Protein AF-A0A699Z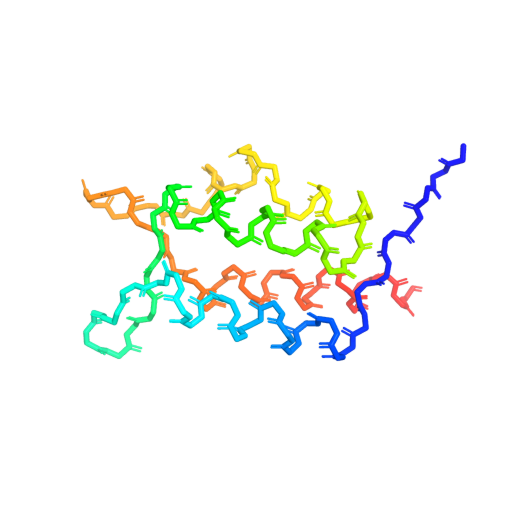VH8-F1 (afdb_monomer)

Radius of gyration: 12.76 Å; Cα contacts (8 Å, |Δi|>4): 89; chains: 1; bounding box: 33×23×40 Å

Foldseek 3Di:
DPPLQAQDPVLLVVLVVLQVVLFDDDPPFTKHALVSLVVSVVVSCVVPNCSCVVLRDPVVLVPADADPVRIGTSVVSSVVVVVSNVVSVD

Nearest PDB structures (foldseek):
  7nmi-assembly1_B  TM=5.632E-01  e=2.985E-01  Homo sapiens
  8wh0-assembly1_E  TM=4.841E-01  e=1.224E+00  Monkeypox virus
  3i59-assembly1_A  TM=3.707E-01  e=7.325E-01  Mycobacterium tuberculosis
  8wh6-assembly1_B  TM=3.520E-01  e=1.917E+00  Monkeypox virus
  3e6b-assembly1_A  TM=3.975E-01  e=4.704E+00  Desulfitobacterium hafniense DCB-2

pLDDT: mean 88.43, std 14.51, range [37.44, 98.25]

Mean predicted aligned error: 4.82 Å

Sequence (90 aa):
VKQEMILDDQSLHDIWQLLEEFSKQDGDQLKINYDGFSQVANKAREMFGGMVDPCFKPSLFARFAQDSDGYISATLFAAHLSMRAHMQTL

Secondary structure (DSSP, 8-state):
--------HHHHHHHHHHHHHHSEEETTEEEE-HHHHHHHHHHHHHHHGGGGGGGS-HHHHTTSPP-TTS-EEHHHHHHHHHHHHHHTT-

Organism: Haematococcus lacustris (NCBI:txid44745)

Structure (mmCIF, N/CA/C/O backbone):
data_AF-A0A699ZVH8-F1
#
_entry.id   AF-A0A699ZVH8-F1
#
loop_
_atom_site.group_PDB
_atom_site.id
_atom_site.type_symbol
_atom_site.label_atom_id
_atom_site.label_alt_id
_atom_site.label_comp_id
_atom_site.label_asym_id
_atom_site.label_entity_id
_atom_site.label_seq_id
_atom_site.pdbx_PDB_ins_code
_atom_site.Cartn_x
_atom_site.Cartn_y
_atom_site.Cartn_z
_atom_site.occupancy
_atom_site.B_iso_or_equiv
_atom_site.auth_seq_id
_atom_site.auth_comp_id
_atom_site.auth_asym_id
_atom_site.auth_atom_id
_atom_site.pdbx_PDB_model_num
ATOM 1 N N . VAL A 1 1 ? 8.657 -12.473 -23.316 1.00 37.44 1 VAL A N 1
ATOM 2 C CA . VAL A 1 1 ? 9.662 -11.794 -22.467 1.00 37.44 1 VAL A CA 1
ATOM 3 C C . VAL A 1 1 ? 9.107 -11.766 -21.054 1.00 37.44 1 VAL A C 1
ATOM 5 O O . VAL A 1 1 ? 8.046 -11.188 -20.864 1.00 37.44 1 VAL A O 1
ATOM 8 N N . LYS A 1 2 ? 9.718 -12.473 -20.095 1.00 41.78 2 LYS A N 1
ATOM 9 C CA . LYS A 1 2 ? 9.391 -12.283 -18.676 1.00 41.78 2 LYS A CA 1
ATOM 10 C C . LYS A 1 2 ? 10.089 -10.985 -18.2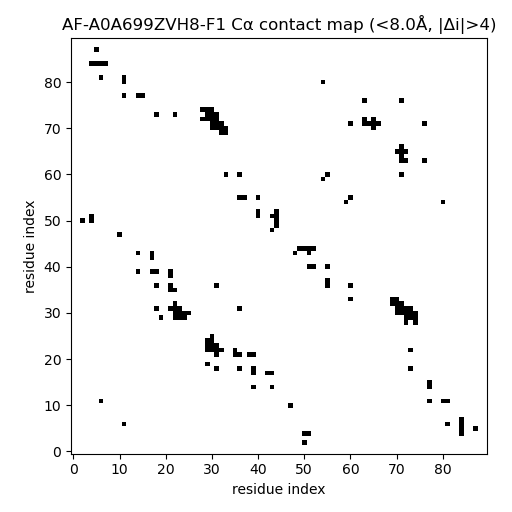77 1.00 41.78 2 LYS A C 1
ATOM 12 O O . LYS A 1 2 ? 11.306 -10.980 -18.179 1.00 41.78 2 LYS A O 1
ATOM 17 N N . GLN A 1 3 ? 9.357 -9.877 -18.192 1.00 43.50 3 GLN A N 1
ATOM 18 C CA . GLN A 1 3 ? 9.913 -8.667 -17.590 1.00 43.50 3 GLN A CA 1
ATOM 19 C C . GLN A 1 3 ? 10.089 -8.958 -16.102 1.00 43.50 3 GLN A C 1
ATOM 21 O O . GLN A 1 3 ? 9.114 -9.097 -15.363 1.00 43.50 3 GLN A O 1
ATOM 26 N N . GLU A 1 4 ? 11.339 -9.161 -15.706 1.00 52.53 4 GLU A N 1
ATOM 27 C CA . GLU A 1 4 ? 11.737 -9.310 -14.316 1.00 52.53 4 GLU A CA 1
ATOM 28 C C . GLU A 1 4 ? 11.626 -7.936 -13.663 1.00 52.53 4 GLU A C 1
ATOM 30 O O . GLU A 1 4 ? 12.369 -7.007 -13.959 1.00 52.53 4 GLU A O 1
ATOM 35 N N . MET A 1 5 ? 10.589 -7.786 -12.847 1.00 58.47 5 MET A N 1
ATOM 36 C CA . MET A 1 5 ? 10.353 -6.600 -12.038 1.00 58.47 5 MET A CA 1
ATOM 37 C C . MET A 1 5 ? 11.423 -6.552 -10.949 1.00 58.47 5 MET A C 1
ATOM 39 O O . MET A 1 5 ? 11.396 -7.418 -10.085 1.00 58.47 5 MET A O 1
ATOM 43 N N . ILE A 1 6 ? 12.329 -5.578 -10.988 1.00 67.44 6 ILE A N 1
ATOM 44 C CA . ILE A 1 6 ? 13.288 -5.306 -9.910 1.00 67.44 6 ILE A CA 1
ATOM 45 C C . ILE A 1 6 ? 12.842 -3.992 -9.271 1.00 67.44 6 ILE A C 1
ATOM 47 O O . ILE A 1 6 ? 12.965 -2.939 -9.889 1.00 67.44 6 ILE A O 1
ATOM 51 N N . LEU A 1 7 ? 12.256 -4.059 -8.073 1.00 80.81 7 LEU A N 1
ATOM 52 C CA . LEU A 1 7 ? 12.108 -2.871 -7.231 1.00 80.81 7 LEU A CA 1
ATOM 53 C C . LEU A 1 7 ? 13.448 -2.662 -6.531 1.00 80.81 7 LEU A C 1
ATOM 55 O O . LEU A 1 7 ? 13.899 -3.559 -5.821 1.00 80.81 7 LEU A O 1
ATOM 59 N N . ASP A 1 8 ? 14.092 -1.524 -6.759 1.00 85.81 8 ASP A N 1
ATOM 60 C CA . ASP A 1 8 ? 15.285 -1.141 -6.008 1.00 85.81 8 ASP A CA 1
ATOM 61 C C . ASP A 1 8 ? 14.914 -0.566 -4.631 1.00 85.81 8 ASP A C 1
ATOM 63 O O . ASP A 1 8 ? 13.741 -0.335 -4.318 1.00 85.81 8 ASP A O 1
ATOM 67 N N . ASP A 1 9 ? 15.925 -0.343 -3.791 1.00 87.94 9 ASP A N 1
ATOM 68 C CA . ASP A 1 9 ? 15.730 0.156 -2.426 1.00 87.94 9 ASP A CA 1
ATOM 69 C C . ASP A 1 9 ? 15.018 1.518 -2.406 1.00 87.94 9 ASP A C 1
ATOM 71 O O . ASP A 1 9 ? 14.206 1.777 -1.516 1.00 87.94 9 ASP A O 1
ATOM 75 N N . GLN A 1 10 ? 15.264 2.368 -3.412 1.00 90.25 10 GLN A N 1
ATOM 76 C CA . GLN A 1 10 ? 14.591 3.661 -3.533 1.00 90.25 10 GLN A CA 1
ATOM 77 C C . GLN A 1 10 ? 13.104 3.486 -3.859 1.00 90.25 10 GLN A C 1
ATOM 79 O O . GLN A 1 10 ? 12.261 4.078 -3.192 1.00 90.25 10 GLN A O 1
ATOM 84 N N . SER A 1 11 ? 12.761 2.624 -4.818 1.00 90.50 11 SER A N 1
ATOM 85 C CA . SER A 1 11 ? 11.365 2.333 -5.159 1.00 90.50 11 SER A CA 1
ATOM 86 C C . SER A 1 11 ? 10.617 1.726 -3.970 1.00 90.50 11 SER A C 1
ATOM 88 O O . SER A 1 11 ? 9.455 2.050 -3.733 1.00 90.50 11 SER A O 1
ATOM 90 N N . LEU A 1 12 ? 11.272 0.856 -3.193 1.00 92.31 12 LEU A N 1
ATOM 91 C CA . LEU A 1 12 ? 10.699 0.292 -1.967 1.00 92.31 12 LEU A CA 1
ATOM 92 C C . LEU A 1 12 ? 10.456 1.369 -0.902 1.00 92.31 12 LEU A C 1
ATOM 94 O O . LEU A 1 12 ? 9.405 1.355 -0.260 1.00 92.31 12 LEU A O 1
ATOM 98 N N . HIS A 1 13 ? 11.391 2.307 -0.737 1.00 94.31 13 HIS A N 1
ATOM 99 C CA . HIS A 1 13 ? 11.238 3.439 0.174 1.00 94.31 13 HIS A CA 1
ATOM 100 C C . HIS A 1 13 ? 10.079 4.357 -0.239 1.00 94.31 13 HIS A C 1
ATOM 102 O O . HIS A 1 13 ? 9.242 4.710 0.590 1.00 94.31 13 HIS A O 1
ATOM 108 N N . ASP A 1 14 ? 9.970 4.681 -1.523 1.00 95.12 14 ASP A N 1
ATOM 109 C CA . ASP A 1 14 ? 8.902 5.532 -2.046 1.00 95.12 14 ASP A CA 1
ATOM 110 C C . ASP A 1 14 ? 7.522 4.858 -1.913 1.00 95.12 14 ASP A C 1
ATOM 112 O O . ASP A 1 14 ? 6.543 5.491 -1.516 1.00 95.12 14 ASP A O 1
ATOM 116 N N . ILE A 1 15 ? 7.433 3.546 -2.170 1.00 95.31 15 ILE A N 1
ATOM 117 C CA . ILE A 1 15 ? 6.204 2.770 -1.929 1.00 95.31 15 ILE A CA 1
ATOM 118 C C . ILE A 1 15 ? 5.856 2.748 -0.435 1.00 95.31 15 ILE A C 1
ATOM 120 O O . ILE A 1 15 ? 4.677 2.808 -0.089 1.00 95.31 15 ILE A O 1
ATOM 124 N N . TRP A 1 16 ? 6.851 2.682 0.454 1.00 96.31 16 TRP A N 1
ATOM 125 C CA . TRP A 1 16 ? 6.621 2.785 1.894 1.00 96.31 16 TRP A CA 1
ATOM 126 C C . TRP A 1 16 ? 6.015 4.140 2.279 1.00 96.31 16 TRP A C 1
ATOM 128 O O . TRP A 1 16 ? 5.027 4.159 3.008 1.00 96.31 16 TRP A O 1
ATOM 138 N N . GLN A 1 17 ? 6.514 5.251 1.728 1.00 97.69 17 GLN A N 1
ATOM 139 C CA . GLN A 1 17 ? 5.925 6.577 1.963 1.00 97.69 17 GLN A CA 1
ATOM 140 C C . GLN A 1 17 ? 4.457 6.650 1.511 1.00 97.69 17 GLN A C 1
ATOM 142 O O . GLN A 1 17 ? 3.608 7.167 2.234 1.00 97.69 17 GLN A O 1
ATOM 147 N N . LEU A 1 18 ? 4.124 6.065 0.354 1.00 97.56 18 LEU A N 1
ATOM 148 C CA . LEU A 1 18 ? 2.731 5.975 -0.098 1.0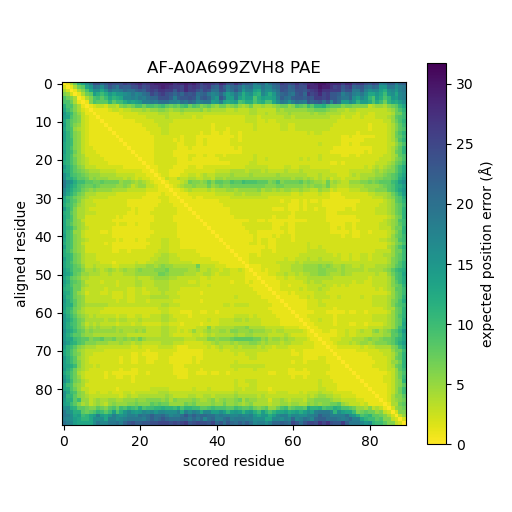0 97.56 18 LEU A CA 1
ATOM 149 C C . LEU A 1 18 ? 1.876 5.118 0.848 1.00 97.56 18 LEU A C 1
ATOM 151 O O . LEU A 1 18 ? 0.725 5.449 1.124 1.00 97.56 18 LEU A O 1
ATOM 155 N N . LEU A 1 19 ? 2.414 4.008 1.358 1.00 97.06 19 LEU A N 1
ATOM 156 C CA . LEU A 1 19 ? 1.707 3.196 2.347 1.00 97.06 19 LEU A CA 1
ATOM 157 C C . LEU A 1 19 ? 1.447 3.992 3.627 1.00 97.06 19 LEU A C 1
ATOM 159 O O . LEU A 1 19 ? 0.344 3.897 4.151 1.00 97.06 19 LEU A O 1
ATOM 163 N N . GLU A 1 20 ? 2.401 4.787 4.108 1.00 96.56 20 GLU A N 1
ATOM 164 C CA . GLU A 1 20 ? 2.202 5.673 5.263 1.00 96.56 20 GLU A CA 1
ATOM 165 C C . GLU A 1 20 ? 1.108 6.721 5.009 1.00 96.56 20 GLU A C 1
ATOM 167 O O . GLU A 1 20 ? 0.285 6.958 5.890 1.00 96.56 20 GLU A O 1
ATOM 172 N N . GLU A 1 21 ? 1.037 7.284 3.800 1.00 97.56 21 GLU A N 1
ATOM 173 C CA . GLU A 1 21 ? 0.023 8.277 3.417 1.00 97.56 21 GLU A CA 1
ATOM 174 C C . GLU A 1 21 ? -1.401 7.697 3.342 1.00 97.56 21 GLU A C 1
ATOM 176 O O . GLU A 1 21 ? -2.357 8.321 3.805 1.00 97.56 21 GLU A O 1
ATOM 181 N N . PHE A 1 22 ? -1.562 6.506 2.754 1.00 97.75 22 PHE A N 1
ATOM 182 C CA . PHE A 1 22 ? -2.879 5.912 2.467 1.00 97.75 22 PHE A CA 1
ATOM 183 C C . PHE A 1 22 ? -3.342 4.868 3.491 1.00 97.75 22 PHE A C 1
ATOM 185 O O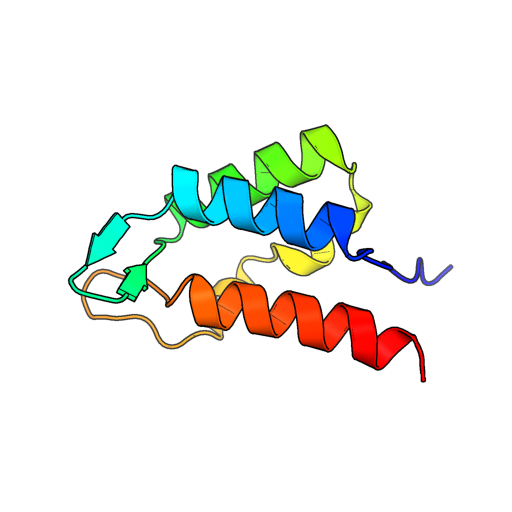 . PHE A 1 22 ? -4.408 4.263 3.330 1.00 97.75 22 PHE A O 1
ATOM 192 N N . SER A 1 23 ? -2.561 4.642 4.543 1.00 97.38 23 SER A N 1
ATOM 193 C CA . SER A 1 23 ? -2.928 3.765 5.653 1.00 97.38 23 SER A CA 1
ATOM 194 C C . SER A 1 23 ? -3.486 4.554 6.832 1.00 97.38 23 SER A C 1
ATOM 196 O O . SER A 1 23 ? -3.294 5.759 6.966 1.00 97.38 23 SER A O 1
ATOM 198 N N . LYS A 1 24 ? -4.156 3.847 7.742 1.00 95.44 24 LYS A N 1
ATOM 199 C CA . LYS A 1 24 ? -4.483 4.362 9.072 1.00 95.44 24 LYS A CA 1
ATOM 200 C C . LYS A 1 24 ? -3.496 3.820 10.101 1.00 95.44 24 LYS A C 1
ATOM 202 O O . LYS A 1 24 ? -3.121 2.646 10.045 1.00 95.44 24 LYS A O 1
ATOM 207 N N . GLN A 1 25 ? -3.143 4.653 11.073 1.00 95.12 25 GLN A N 1
ATOM 208 C CA . GLN A 1 25 ? -2.462 4.207 12.283 1.00 95.12 25 GLN A CA 1
ATOM 209 C C . GLN A 1 25 ? -3.495 3.611 13.251 1.00 95.12 25 GLN A C 1
ATOM 211 O O . GLN A 1 25 ? -4.498 4.254 13.561 1.00 95.12 25 GLN A O 1
ATOM 216 N N . ASP A 1 26 ? -3.249 2.395 13.729 1.00 91.81 26 ASP A N 1
ATOM 217 C CA . ASP A 1 26 ? -4.050 1.705 14.741 1.00 91.81 26 ASP A CA 1
ATOM 218 C C . ASP A 1 26 ? -3.123 1.153 15.835 1.00 91.81 26 ASP A C 1
ATOM 220 O O . ASP A 1 26 ? -2.491 0.103 15.682 1.00 91.81 26 ASP A O 1
ATOM 224 N N . GLY A 1 27 ? -2.967 1.924 16.916 1.00 90.06 27 GLY A N 1
ATOM 225 C CA . GLY A 1 27 ? -1.932 1.682 17.924 1.00 90.06 27 GLY A CA 1
ATOM 226 C C . GLY A 1 27 ? -0.534 1.778 17.310 1.00 90.06 27 GLY A C 1
ATOM 227 O O . GLY A 1 27 ? -0.200 2.787 16.694 1.00 90.06 27 GLY A O 1
ATOM 228 N N . ASP A 1 28 ? 0.256 0.712 17.438 1.00 88.62 28 ASP A N 1
ATOM 229 C CA . ASP A 1 28 ? 1.600 0.600 16.848 1.00 88.62 28 ASP A CA 1
ATOM 230 C C . ASP A 1 28 ? 1.591 -0.002 15.430 1.00 88.62 28 ASP A C 1
ATOM 232 O O . ASP A 1 28 ? 2.648 -0.251 14.850 1.00 88.62 28 ASP A O 1
ATOM 236 N N . GLN A 1 29 ? 0.413 -0.279 14.859 1.00 91.69 29 GLN A N 1
ATOM 237 C CA . GLN A 1 29 ? 0.294 -0.915 13.550 1.00 91.69 29 GLN A CA 1
ATOM 238 C C . GLN A 1 29 ? -0.200 0.052 12.484 1.00 91.69 29 GLN A C 1
ATOM 240 O O . GLN A 1 29 ? -1.189 0.761 12.660 1.00 91.69 29 GLN A O 1
ATOM 245 N N . LEU A 1 30 ? 0.447 -0.011 11.324 1.00 96.12 30 LEU A N 1
ATOM 246 C CA . LEU A 1 30 ? -0.028 0.635 10.113 1.00 96.12 30 LEU A CA 1
ATOM 247 C C . LEU A 1 30 ? -0.948 -0.332 9.352 1.00 96.12 30 LEU A C 1
ATOM 249 O O . LEU A 1 30 ? -0.545 -1.449 9.000 1.00 96.12 30 LEU A O 1
ATOM 253 N N . LYS A 1 31 ? -2.194 0.083 9.118 1.00 97.50 31 LYS A N 1
ATOM 254 C CA . LYS A 1 31 ? -3.249 -0.737 8.512 1.00 97.50 31 LYS A CA 1
ATOM 255 C C . LYS A 1 31 ? -3.786 -0.102 7.237 1.00 97.50 31 LYS A C 1
ATOM 257 O O . LYS A 1 31 ? -4.141 1.072 7.235 1.00 97.50 31 LYS A O 1
ATOM 262 N N . ILE A 1 32 ? -3.961 -0.901 6.189 1.00 98.25 32 ILE A N 1
ATOM 263 C CA . ILE A 1 32 ? -4.483 -0.436 4.898 1.00 98.25 32 ILE A CA 1
ATOM 264 C C . ILE A 1 32 ? -5.667 -1.293 4.451 1.00 98.25 32 ILE A C 1
ATOM 266 O O . ILE A 1 32 ? -5.617 -2.519 4.532 1.00 98.25 32 ILE A O 1
ATOM 270 N N . ASN A 1 33 ? -6.749 -0.654 4.011 1.00 97.69 33 ASN A N 1
ATOM 271 C CA . ASN A 1 33 ? -7.883 -1.340 3.391 1.00 97.69 33 ASN A CA 1
ATOM 272 C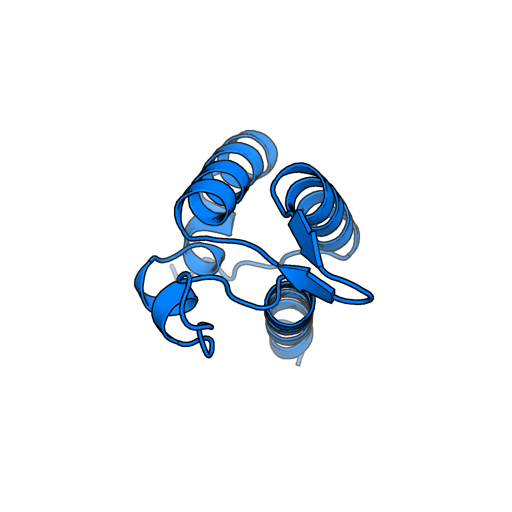 C . ASN A 1 33 ? -7.689 -1.426 1.869 1.00 97.69 33 ASN A C 1
ATOM 274 O O . ASN A 1 33 ? -6.713 -0.916 1.315 1.00 97.69 33 ASN A O 1
ATOM 278 N N . TYR A 1 34 ? -8.626 -2.069 1.174 1.00 97.38 34 TYR A N 1
ATOM 279 C CA . TYR A 1 34 ? -8.512 -2.264 -0.272 1.00 97.38 34 TYR A CA 1
ATOM 280 C C . TYR A 1 34 ? -8.535 -0.951 -1.077 1.00 97.38 34 TYR A C 1
ATOM 282 O O . TYR A 1 34 ? -7.840 -0.836 -2.090 1.00 97.38 34 TYR A O 1
ATOM 290 N N . ASP A 1 35 ? -9.283 0.054 -0.616 1.00 97.81 35 ASP A N 1
ATOM 291 C CA . ASP A 1 35 ? -9.335 1.364 -1.271 1.00 97.81 35 ASP A CA 1
ATOM 292 C C . ASP A 1 35 ? -7.987 2.084 -1.165 1.00 97.81 35 ASP A C 1
ATOM 294 O O . ASP A 1 35 ? -7.435 2.501 -2.183 1.00 97.81 35 ASP A O 1
ATOM 298 N N . GLY A 1 36 ? -7.406 2.156 0.039 1.00 97.81 36 GLY A N 1
ATOM 299 C CA . GLY A 1 36 ? -6.068 2.710 0.250 1.00 97.81 36 GLY A CA 1
ATOM 300 C C . GLY A 1 36 ? -5.015 1.959 -0.562 1.00 97.81 36 GLY A C 1
ATOM 301 O O . GLY A 1 36 ? -4.222 2.572 -1.271 1.00 97.81 36 GLY A O 1
ATOM 302 N N . PHE A 1 37 ? -5.067 0.625 -0.563 1.00 97.88 37 PHE A N 1
ATOM 303 C CA . PHE A 1 37 ? -4.180 -0.213 -1.372 1.00 97.88 37 PHE A CA 1
ATOM 304 C C . PHE A 1 37 ? -4.280 0.108 -2.871 1.00 97.88 37 PHE A C 1
ATOM 306 O O . PHE A 1 37 ? -3.264 0.185 -3.562 1.00 97.88 37 PHE A O 1
ATOM 313 N N . SER A 1 38 ? -5.494 0.340 -3.37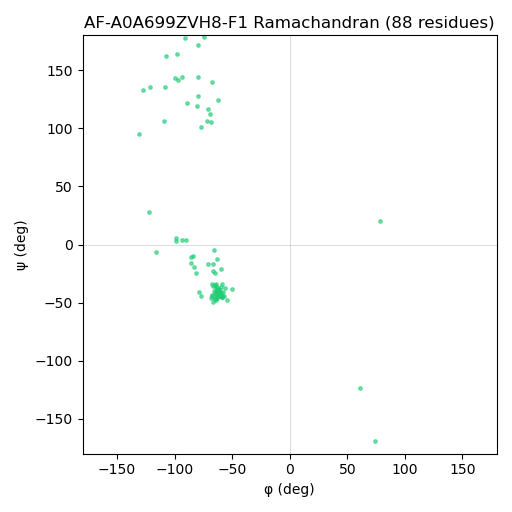4 1.00 97.75 38 SER A N 1
ATOM 314 C CA . SER A 1 38 ? -5.730 0.718 -4.770 1.00 97.75 38 SER A CA 1
ATOM 315 C C . SER A 1 38 ? -5.188 2.116 -5.091 1.00 97.75 38 SER A C 1
ATOM 317 O O . SER A 1 38 ? -4.676 2.332 -6.189 1.00 97.75 38 SER A O 1
ATOM 319 N N . GLN A 1 39 ? -5.237 3.055 -4.140 1.00 98.25 39 GLN A N 1
ATOM 320 C CA . GLN A 1 39 ? -4.630 4.379 -4.310 1.00 98.25 39 GLN A CA 1
ATOM 321 C C . GLN A 1 39 ? -3.103 4.305 -4.371 1.00 98.25 39 GLN A C 1
ATOM 323 O O . GLN A 1 39 ? -2.505 4.880 -5.282 1.00 98.25 39 GLN A O 1
ATOM 328 N N . VAL A 1 40 ? -2.479 3.522 -3.482 1.00 97.50 40 VAL A N 1
ATOM 329 C CA . VAL A 1 40 ? -1.034 3.239 -3.530 1.00 97.50 40 VAL A CA 1
ATOM 330 C C . VAL A 1 40 ? -0.659 2.615 -4.873 1.00 97.50 40 VAL A C 1
ATOM 332 O O . VAL A 1 40 ? 0.304 3.047 -5.498 1.00 97.50 40 VAL A O 1
ATOM 335 N N . ALA A 1 41 ? -1.447 1.655 -5.367 1.00 96.50 41 ALA A N 1
ATOM 336 C CA . ALA A 1 41 ? -1.222 1.021 -6.664 1.00 96.50 41 ALA A CA 1
ATOM 337 C C . ALA A 1 41 ? -1.239 2.023 -7.828 1.00 96.50 41 ALA A C 1
ATOM 339 O O . ALA A 1 41 ? -0.368 1.980 -8.699 1.00 96.50 41 ALA A O 1
ATOM 340 N N . ASN A 1 42 ? -2.215 2.935 -7.841 1.00 97.25 42 ASN A N 1
ATOM 341 C CA . ASN A 1 42 ? -2.326 3.966 -8.871 1.00 97.25 42 ASN A CA 1
ATOM 342 C C . ASN A 1 42 ? -1.138 4.933 -8.819 1.00 97.25 42 ASN A C 1
ATOM 344 O O . ASN A 1 42 ? -0.516 5.183 -9.849 1.00 97.25 42 ASN A O 1
ATOM 348 N N . LYS A 1 43 ? -0.775 5.415 -7.624 1.00 97.25 43 LYS A N 1
ATOM 349 C CA . LYS A 1 43 ? 0.365 6.323 -7.424 1.00 97.25 43 LYS A CA 1
ATOM 350 C C . LYS A 1 43 ? 1.692 5.669 -7.792 1.00 97.25 43 LYS A C 1
ATOM 352 O O . LYS A 1 43 ? 2.472 6.240 -8.547 1.00 97.25 43 LYS A O 1
ATOM 357 N N . ALA A 1 44 ? 1.912 4.435 -7.351 1.00 94.50 44 ALA A N 1
ATOM 358 C CA . ALA A 1 44 ? 3.091 3.667 -7.723 1.00 94.50 44 ALA A CA 1
ATOM 359 C C . ALA A 1 44 ? 3.158 3.462 -9.246 1.00 94.50 44 ALA A C 1
ATOM 361 O O . ALA A 1 44 ? 4.219 3.617 -9.841 1.00 94.50 44 ALA A O 1
ATOM 362 N N . ARG A 1 45 ? 2.032 3.177 -9.915 1.00 94.50 45 ARG A N 1
ATOM 363 C CA . ARG A 1 45 ? 1.997 3.070 -11.382 1.00 94.50 45 ARG A CA 1
ATOM 364 C C . ARG A 1 45 ? 2.316 4.399 -12.072 1.00 94.50 45 ARG A C 1
ATOM 366 O O . ARG A 1 45 ? 2.981 4.383 -13.102 1.00 94.50 45 ARG A O 1
ATOM 373 N N . GLU A 1 46 ? 1.862 5.532 -11.541 1.00 95.44 46 GLU A N 1
ATOM 374 C CA . GLU A 1 46 ? 2.208 6.864 -12.065 1.00 95.44 46 GLU A CA 1
ATOM 375 C C . GLU A 1 46 ? 3.716 7.145 -11.957 1.00 95.44 46 GLU A C 1
ATOM 377 O O . GLU A 1 46 ? 4.299 7.701 -12.886 1.00 95.44 46 GLU A O 1
ATOM 382 N N . MET A 1 47 ? 4.351 6.730 -10.856 1.00 92.44 47 MET A N 1
ATOM 383 C CA . MET A 1 47 ? 5.777 6.966 -10.590 1.00 92.44 47 MET A CA 1
ATOM 384 C C . MET A 1 47 ? 6.699 6.002 -11.346 1.00 92.44 47 MET A C 1
ATOM 386 O O . MET A 1 47 ? 7.741 6.398 -11.861 1.00 92.44 47 MET A O 1
ATOM 390 N N . PHE A 1 48 ? 6.311 4.730 -11.417 1.00 89.62 48 PHE A N 1
ATOM 391 C CA . PHE A 1 48 ? 7.181 3.628 -11.832 1.00 89.62 48 PHE A CA 1
ATOM 392 C C . PHE A 1 48 ? 6.715 2.946 -13.128 1.00 89.62 48 PHE A C 1
ATOM 394 O O . PHE A 1 48 ? 7.401 2.083 -13.673 1.00 89.62 48 PHE A O 1
ATOM 401 N N . GLY A 1 49 ? 5.545 3.314 -13.649 1.00 89.25 49 GLY A N 1
ATOM 402 C CA . GLY A 1 49 ? 4.923 2.676 -14.806 1.00 89.25 49 GLY A CA 1
ATOM 403 C C . GLY A 1 49 ? 4.323 1.303 -14.487 1.00 89.25 49 GLY A C 1
ATOM 404 O O . GLY A 1 49 ? 4.218 0.878 -13.340 1.00 89.25 49 GLY A O 1
ATOM 405 N N . GLY A 1 50 ? 3.931 0.561 -15.527 1.00 87.12 50 GLY A N 1
ATOM 406 C CA . GLY A 1 50 ? 3.254 -0.739 -15.384 1.00 87.12 50 GLY A CA 1
ATOM 407 C C . GLY A 1 50 ? 4.101 -1.859 -14.763 1.00 87.12 50 GLY A C 1
ATOM 408 O O . GLY A 1 50 ? 3.585 -2.950 -14.522 1.00 87.12 50 GLY A O 1
ATOM 409 N N . MET A 1 51 ? 5.389 -1.623 -14.483 1.00 84.12 51 MET A N 1
ATOM 410 C CA . MET A 1 51 ? 6.255 -2.635 -13.871 1.00 84.12 51 MET A CA 1
ATOM 411 C C . MET A 1 51 ? 5.816 -3.015 -12.454 1.00 84.12 51 MET A C 1
ATOM 413 O O . MET A 1 51 ? 6.084 -4.134 -12.032 1.00 84.12 51 MET A O 1
ATOM 417 N N . VAL A 1 52 ? 5.104 -2.131 -11.746 1.00 88.50 52 VAL A N 1
ATOM 418 C CA . VAL A 1 52 ? 4.628 -2.381 -10.375 1.00 88.50 52 VAL A CA 1
ATOM 419 C C . VAL A 1 52 ? 3.293 -3.119 -10.313 1.00 88.50 52 VAL A C 1
ATOM 421 O O . VAL A 1 52 ? 2.913 -3.610 -9.253 1.00 88.50 52 VAL A O 1
ATOM 424 N N . ASP A 1 53 ? 2.588 -3.275 -11.435 1.00 89.69 53 ASP A N 1
ATOM 425 C CA . ASP A 1 53 ? 1.289 -3.957 -11.494 1.00 89.69 53 ASP A CA 1
ATOM 426 C C . ASP A 1 53 ? 1.279 -5.348 -10.824 1.00 89.69 53 ASP A C 1
ATOM 428 O O . ASP A 1 53 ? 0.307 -5.689 -10.140 1.00 89.69 53 ASP A O 1
ATOM 432 N N . PRO A 1 54 ? 2.338 -6.180 -10.939 1.00 89.69 54 PRO A N 1
ATOM 433 C CA . PRO A 1 54 ? 2.396 -7.467 -10.255 1.00 89.69 54 PRO A CA 1
ATOM 434 C C . PRO A 1 54 ? 2.485 -7.389 -8.724 1.00 89.69 54 PRO A C 1
ATOM 436 O O . PRO A 1 54 ? 2.254 -8.413 -8.072 1.00 89.69 54 PRO A O 1
ATOM 439 N N . CYS A 1 55 ? 2.837 -6.233 -8.154 1.00 89.94 55 CYS A N 1
ATOM 440 C CA . CYS A 1 55 ? 2.869 -5.968 -6.711 1.00 89.94 55 CYS A CA 1
ATOM 441 C C . CYS A 1 55 ? 1.521 -5.529 -6.148 1.00 89.94 55 CYS A C 1
ATOM 443 O O . CYS A 1 55 ? 1.325 -5.602 -4.941 1.00 89.94 55 CYS A O 1
ATOM 445 N N . PHE A 1 56 ? 0.588 -5.115 -7.004 1.00 93.38 56 PHE A N 1
ATOM 446 C CA . PHE A 1 56 ? -0.677 -4.522 -6.576 1.00 93.38 56 PHE A CA 1
ATOM 447 C C . PHE A 1 56 ? -1.904 -5.278 -7.100 1.00 93.38 56 PHE A C 1
ATOM 449 O O . PHE A 1 56 ? -2.981 -4.719 -7.296 1.00 93.38 56 PHE A O 1
ATOM 456 N N . LYS A 1 57 ? -1.764 -6.587 -7.339 1.00 93.00 57 LYS A N 1
ATOM 457 C CA . LYS A 1 57 ? -2.892 -7.418 -7.781 1.00 93.00 57 LYS A CA 1
ATOM 458 C C . LYS A 1 57 ? -3.944 -7.544 -6.670 1.00 93.00 57 LYS A C 1
ATOM 460 O O . LYS A 1 57 ? -3.570 -7.845 -5.536 1.00 93.00 57 LYS A O 1
ATOM 465 N N . PRO A 1 58 ? -5.251 -7.489 -6.991 1.00 94.56 58 PRO A N 1
ATOM 466 C CA . PRO A 1 58 ? -6.309 -7.731 -6.005 1.00 94.56 58 PRO A CA 1
ATOM 467 C C . PRO A 1 58 ? -6.179 -9.096 -5.317 1.00 94.56 58 PRO A C 1
ATOM 469 O O . PRO A 1 58 ? -6.374 -9.231 -4.112 1.00 94.56 58 PRO A O 1
ATOM 472 N N . SER A 1 59 ? -5.757 -10.114 -6.073 1.00 94.00 59 SER A N 1
ATOM 473 C CA . SER A 1 59 ? -5.496 -11.450 -5.536 1.00 94.00 59 SER A CA 1
ATOM 474 C C . SER A 1 59 ? -4.307 -11.507 -4.579 1.00 94.00 59 SER A C 1
ATOM 476 O O . SER A 1 59 ? -4.242 -12.430 -3.778 1.00 94.00 59 SER A O 1
ATOM 478 N N . LEU A 1 60 ? -3.366 -10.559 -4.644 1.00 93.12 60 LEU A N 1
ATOM 479 C CA . LEU A 1 60 ? -2.282 -10.461 -3.671 1.00 93.12 60 LEU A CA 1
ATOM 480 C C . LEU A 1 60 ? -2.785 -9.845 -2.365 1.00 93.12 60 LEU A C 1
ATOM 482 O O . LEU A 1 60 ? -2.498 -10.404 -1.313 1.00 93.12 60 LEU A O 1
ATOM 486 N N . PHE A 1 61 ? -3.582 -8.774 -2.432 1.00 95.50 61 PHE A N 1
ATOM 487 C CA . PHE A 1 61 ? -4.222 -8.182 -1.252 1.00 95.50 61 PHE A CA 1
ATOM 488 C C . PHE A 1 61 ? -5.027 -9.230 -0.471 1.00 95.50 61 PHE A C 1
ATOM 490 O O . PHE A 1 61 ? -4.830 -9.409 0.727 1.00 95.50 61 PHE A O 1
ATOM 497 N N . ALA A 1 62 ? -5.845 -10.016 -1.178 1.00 94.38 62 ALA A N 1
ATOM 498 C CA . ALA A 1 62 ? -6.672 -11.064 -0.583 1.00 94.38 62 ALA A CA 1
ATOM 499 C C . ALA A 1 62 ? -5.882 -12.204 0.102 1.00 94.38 62 ALA A C 1
ATOM 501 O O . ALA A 1 62 ? -6.483 -13.012 0.805 1.00 94.38 62 ALA A O 1
ATOM 502 N N . ARG A 1 63 ? -4.557 -12.305 -0.097 1.00 95.12 63 ARG A N 1
ATOM 503 C CA . ARG A 1 63 ? -3.711 -13.308 0.581 1.00 95.12 63 ARG A CA 1
ATOM 504 C C . ARG A 1 63 ? -3.275 -12.889 1.978 1.00 95.12 63 ARG A C 1
ATOM 506 O O . ARG A 1 63 ? -2.838 -13.750 2.739 1.00 95.12 63 ARG A O 1
ATOM 513 N N . PHE A 1 64 ? -3.334 -11.602 2.301 1.00 95.69 64 PHE A N 1
ATOM 514 C CA . PHE A 1 64 ? -3.011 -11.128 3.639 1.00 95.69 64 PHE A CA 1
ATOM 515 C C . PHE A 1 64 ? -4.200 -11.367 4.569 1.00 95.69 64 PHE A C 1
ATOM 517 O O . PHE A 1 64 ? -5.357 -11.268 4.157 1.00 95.69 64 PHE A O 1
ATOM 524 N N . ALA A 1 65 ? -3.911 -11.695 5.829 1.00 92.75 65 ALA A N 1
ATOM 525 C CA . ALA A 1 65 ? -4.944 -11.789 6.849 1.00 92.75 65 ALA A CA 1
ATOM 526 C C 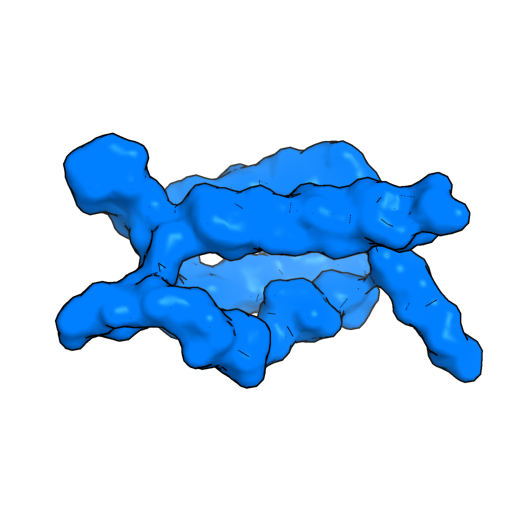. ALA A 1 65 ? -5.592 -10.409 7.031 1.00 92.75 65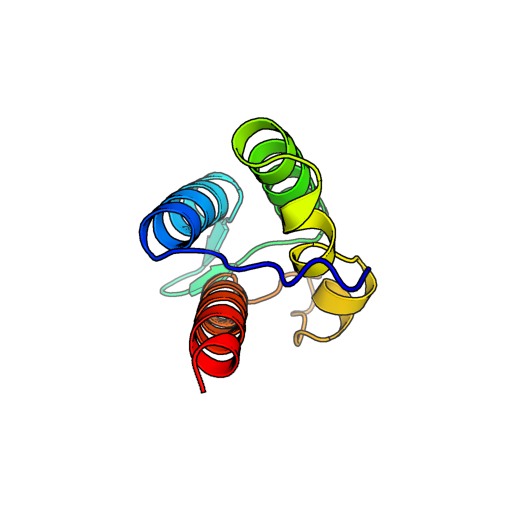 ALA A C 1
ATOM 528 O O . ALA A 1 65 ? -4.891 -9.428 7.285 1.00 92.75 65 ALA A O 1
ATOM 529 N N . GLN A 1 66 ? -6.913 -10.360 6.870 1.00 93.81 66 GLN A N 1
ATOM 530 C CA . GLN A 1 66 ? -7.714 -9.159 7.065 1.00 93.81 66 GLN A CA 1
ATOM 531 C C . GLN A 1 66 ? -8.325 -9.168 8.465 1.00 93.81 66 GLN A C 1
ATOM 533 O O . GLN A 1 66 ? -8.732 -10.226 8.955 1.00 93.81 66 GLN A O 1
ATOM 538 N N . ASP A 1 67 ? -8.391 -8.004 9.104 1.00 92.69 67 ASP A N 1
ATOM 539 C CA . ASP A 1 67 ? -9.213 -7.832 10.301 1.00 92.69 67 ASP A CA 1
ATOM 540 C C . ASP A 1 67 ? -10.712 -7.756 9.950 1.00 92.69 67 ASP A C 1
ATOM 542 O O . ASP A 1 67 ? -11.108 -7.852 8.785 1.00 92.69 67 ASP A O 1
ATOM 546 N N . SER A 1 68 ? -11.568 -7.625 10.968 1.00 93.12 68 SER A N 1
ATOM 547 C CA . SER A 1 68 ? -13.026 -7.566 10.790 1.00 93.12 68 SER A CA 1
ATOM 548 C C . SER A 1 68 ? -13.495 -6.407 9.909 1.00 93.12 68 SER A C 1
ATOM 550 O O . SER A 1 68 ? -14.590 -6.480 9.357 1.00 93.12 68 SER A O 1
ATOM 552 N N . ASP A 1 69 ? -12.668 -5.371 9.762 1.00 92.19 69 ASP A N 1
ATOM 553 C CA . ASP A 1 69 ? -12.967 -4.168 8.991 1.00 92.19 69 ASP A CA 1
ATOM 554 C C . ASP A 1 69 ? -12.340 -4.215 7.582 1.00 92.19 69 ASP A C 1
ATOM 556 O O . ASP A 1 69 ? -12.400 -3.234 6.839 1.00 92.19 69 ASP A O 1
ATOM 560 N N . GLY A 1 70 ? -11.729 -5.343 7.196 1.00 94.69 70 GLY A N 1
ATOM 561 C CA . GLY A 1 70 ? -11.132 -5.537 5.873 1.00 94.69 70 GLY A CA 1
ATOM 562 C C . GLY A 1 70 ? -9.762 -4.877 5.695 1.00 94.69 70 GLY A C 1
ATOM 563 O O . GLY A 1 70 ? -9.343 -4.625 4.561 1.00 94.69 70 GLY A O 1
ATOM 564 N N . TYR A 1 71 ? -9.054 -4.574 6.787 1.00 97.31 71 TYR A N 1
ATOM 565 C CA . TYR A 1 71 ? -7.702 -4.022 6.730 1.00 97.31 71 TYR A CA 1
ATOM 566 C C . TYR A 1 71 ? -6.647 -5.120 6.818 1.00 97.31 71 TYR A C 1
ATOM 568 O O . TYR A 1 71 ? -6.785 -6.077 7.577 1.00 97.31 71 TYR A O 1
ATOM 576 N N . ILE A 1 72 ? -5.548 -4.935 6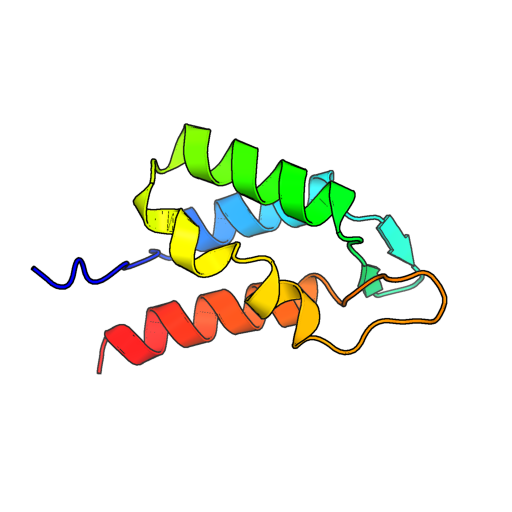.091 1.00 97.44 72 ILE A N 1
ATOM 577 C CA . ILE A 1 72 ? -4.331 -5.743 6.204 1.00 97.44 72 ILE A CA 1
ATOM 578 C C . ILE A 1 72 ? -3.232 -4.926 6.892 1.00 97.44 72 ILE A C 1
ATOM 580 O O . ILE A 1 72 ? -3.276 -3.694 6.913 1.00 97.44 72 ILE A O 1
ATOM 584 N N . SER A 1 73 ? -2.200 -5.595 7.408 1.00 97.19 73 SER A N 1
ATOM 585 C CA . SER A 1 73 ? -0.994 -4.902 7.876 1.00 97.19 73 SER A CA 1
ATOM 586 C C . SER A 1 73 ? -0.194 -4.356 6.690 1.00 97.19 73 SER A C 1
ATOM 588 O O . SER A 1 73 ? 0.333 -5.123 5.878 1.00 97.19 73 SER A O 1
ATOM 590 N N . ALA A 1 74 ? -0.058 -3.031 6.623 1.00 96.44 74 ALA A N 1
ATOM 591 C CA . ALA A 1 74 ? 0.747 -2.356 5.609 1.00 96.44 74 ALA A CA 1
ATOM 592 C C . ALA A 1 74 ? 2.239 -2.699 5.758 1.00 96.44 74 ALA A C 1
ATOM 594 O O . ALA A 1 74 ? 2.933 -2.901 4.764 1.00 96.44 74 ALA A O 1
ATOM 595 N N . THR A 1 75 ? 2.718 -2.869 6.994 1.00 95.38 75 THR A N 1
ATOM 596 C CA . THR A 1 75 ? 4.095 -3.296 7.289 1.00 95.38 75 THR A CA 1
ATOM 597 C C . THR A 1 75 ? 4.389 -4.701 6.761 1.00 95.38 75 THR A C 1
ATOM 599 O O . THR A 1 75 ? 5.435 -4.919 6.151 1.00 95.38 75 THR A O 1
ATOM 602 N N . LEU A 1 76 ? 3.467 -5.659 6.933 1.00 95.56 76 LEU A N 1
ATOM 603 C CA . LEU A 1 76 ? 3.644 -7.007 6.375 1.00 95.56 76 LEU A CA 1
ATOM 604 C C . LEU A 1 76 ? 3.618 -6.996 4.844 1.00 95.56 76 LEU A C 1
ATOM 606 O O . LEU A 1 76 ? 4.356 -7.753 4.211 1.00 95.56 76 LEU A O 1
ATOM 610 N N . PHE A 1 77 ? 2.794 -6.137 4.241 1.00 95.81 77 PHE A N 1
ATOM 611 C CA . PHE A 1 77 ? 2.795 -5.953 2.795 1.00 95.81 77 PHE A CA 1
ATOM 612 C C . PHE A 1 77 ? 4.119 -5.358 2.292 1.00 95.81 77 PHE A C 1
ATOM 614 O O . PHE A 1 77 ? 4.709 -5.905 1.362 1.00 95.81 77 PHE A O 1
ATOM 621 N N . ALA A 1 78 ? 4.645 -4.315 2.938 1.00 93.75 78 ALA A N 1
ATOM 622 C CA . ALA A 1 78 ? 5.945 -3.738 2.594 1.00 93.75 78 ALA A CA 1
ATOM 623 C C . ALA A 1 78 ? 7.080 -4.772 2.707 1.00 93.75 78 ALA A C 1
ATOM 625 O O . ALA A 1 78 ? 7.856 -4.946 1.769 1.00 93.75 78 ALA A O 1
ATOM 626 N N . ALA A 1 79 ? 7.109 -5.551 3.794 1.00 92.56 79 ALA A N 1
ATOM 627 C CA . ALA A 1 79 ? 8.078 -6.634 3.967 1.00 92.56 79 ALA A CA 1
ATOM 628 C C . ALA A 1 79 ? 7.975 -7.700 2.859 1.00 92.56 79 ALA A C 1
ATOM 630 O O . ALA A 1 79 ? 8.990 -8.222 2.392 1.00 92.56 79 ALA A O 1
ATOM 631 N N . HIS A 1 80 ? 6.759 -8.005 2.392 1.00 92.44 80 HIS A N 1
ATOM 632 C CA . HIS A 1 80 ? 6.551 -8.898 1.254 1.00 92.44 80 HIS A CA 1
ATOM 633 C C . HIS A 1 80 ? 7.165 -8.344 -0.042 1.00 92.44 80 HIS A C 1
ATOM 635 O O . HIS A 1 80 ? 7.756 -9.112 -0.806 1.00 92.44 80 HIS A O 1
ATOM 641 N N . LEU A 1 81 ? 7.048 -7.034 -0.293 1.00 91.12 81 LEU A N 1
ATOM 642 C CA . LEU A 1 81 ? 7.665 -6.387 -1.454 1.00 91.12 81 LEU A CA 1
ATOM 643 C C . LEU A 1 81 ? 9.192 -6.459 -1.391 1.00 91.12 81 LEU A C 1
ATOM 645 O O . LEU A 1 81 ? 9.805 -6.907 -2.361 1.00 91.12 81 LEU A O 1
ATOM 649 N N . SER A 1 82 ? 9.791 -6.120 -0.245 1.00 88.50 82 SER A N 1
ATOM 650 C CA . SER A 1 82 ? 11.242 -6.213 -0.044 1.00 88.50 82 SER A CA 1
ATOM 651 C C . SER A 1 82 ? 11.749 -7.642 -0.241 1.00 88.50 82 SER A C 1
ATOM 653 O O . SER A 1 82 ? 12.721 -7.870 -0.957 1.00 88.50 82 SER A O 1
ATOM 655 N N . MET A 1 83 ? 11.058 -8.645 0.314 1.00 86.81 83 MET A N 1
ATOM 656 C CA . MET A 1 83 ? 11.455 -10.045 0.139 1.00 86.81 83 MET A CA 1
ATOM 657 C C . MET A 1 83 ? 11.400 -10.479 -1.330 1.00 86.81 83 MET A C 1
ATOM 659 O O . MET A 1 83 ? 12.296 -11.184 -1.791 1.00 86.81 83 MET A O 1
ATOM 663 N N . ARG A 1 84 ? 10.378 -10.052 -2.088 1.00 81.25 84 ARG A N 1
ATOM 664 C CA . ARG A 1 84 ? 10.308 -10.340 -3.529 1.00 81.25 84 ARG A CA 1
ATOM 665 C C . ARG A 1 84 ? 11.449 -9.678 -4.294 1.00 81.25 84 ARG A C 1
ATOM 667 O O . ARG A 1 84 ? 12.039 -10.362 -5.120 1.00 81.25 84 ARG A O 1
ATOM 674 N N . ALA A 1 85 ? 11.774 -8.424 -3.987 1.00 80.56 85 ALA A N 1
ATOM 675 C CA . ALA A 1 85 ? 12.873 -7.704 -4.622 1.00 80.56 85 ALA A CA 1
ATOM 676 C C . ALA A 1 85 ? 14.232 -8.395 -4.392 1.00 80.56 85 ALA A C 1
ATOM 678 O O . ALA A 1 85 ? 14.986 -8.607 -5.337 1.00 80.56 85 ALA A O 1
ATOM 679 N N . HIS A 1 86 ? 14.514 -8.838 -3.161 1.00 71.06 86 HIS A N 1
ATOM 680 C CA . HIS A 1 86 ? 15.792 -9.479 -2.817 1.00 71.06 86 HIS A CA 1
ATOM 681 C C . HIS A 1 86 ? 15.877 -10.971 -3.191 1.00 71.06 86 HIS A C 1
ATOM 683 O O . HIS A 1 86 ? 16.968 -11.494 -3.414 1.00 71.06 86 HIS A O 1
ATOM 689 N N . MET A 1 87 ? 14.755 -11.692 -3.302 1.00 61.03 87 MET A N 1
ATOM 690 C CA . MET A 1 87 ? 14.768 -13.066 -3.833 1.00 61.03 87 MET A CA 1
ATOM 691 C C . MET A 1 87 ? 15.035 -13.120 -5.341 1.00 61.03 87 MET A C 1
ATOM 693 O O . MET A 1 87 ? 15.358 -14.185 -5.854 1.00 61.03 87 MET A O 1
ATOM 697 N N . GLN A 1 88 ? 14.892 -12.002 -6.054 1.00 53.88 88 GLN A N 1
ATOM 698 C CA . GLN A 1 88 ? 15.188 -11.915 -7.486 1.00 53.88 88 GLN A CA 1
ATOM 699 C C . GLN A 1 88 ? 16.675 -11.665 -7.778 1.00 53.88 88 GLN A C 1
ATOM 701 O O . GLN A 1 88 ? 17.085 -11.762 -8.929 1.00 53.88 88 GLN A O 1
ATOM 706 N N . THR A 1 89 ? 17.479 -11.359 -6.755 1.00 46.31 89 THR A N 1
ATOM 707 C CA . THR A 1 89 ? 18.932 -11.139 -6.872 1.00 46.31 89 THR A CA 1
ATOM 708 C C . THR A 1 89 ? 19.789 -12.390 -6.613 1.00 46.31 89 THR A C 1
ATOM 710 O O . THR A 1 89 ? 21.014 -12.282 -6.616 1.00 46.31 89 THR A O 1
ATOM 713 N N . LEU A 1 90 ? 19.168 -13.557 -6.388 1.00 42.19 90 LEU A N 1
ATOM 714 C CA . LEU A 1 90 ? 19.818 -14.865 -6.194 1.00 42.19 90 LEU A CA 1
ATOM 715 C C . LEU A 1 90 ? 19.556 -15.789 -7.387 1.00 42.19 90 LEU A C 1
ATOM 717 O O . LEU A 1 90 ? 20.505 -16.507 -7.774 1.00 42.19 90 LEU A O 1
#

Solvent-accessible surface area (backbone atoms only — not comparable to full-atom values): 5291 Å² total; per-residue (Å²): 132,86,82,79,68,73,60,50,74,65,57,52,50,54,51,48,54,40,47,63,71,47,31,46,79,56,88,96,40,47,33,25,36,68,68,31,50,50,52,39,41,54,52,46,32,74,76,65,35,78,66,48,52,84,80,56,37,71,74,58,60,71,70,50,74,56,51,98,85,52,29,27,53,43,62,61,52,51,53,49,52,54,51,54,33,59,64,71,78,113